Protein AF-A0AAD4Z865-F1 (afdb_monomer_lite)

Secondary structure (DSSP, 8-state):
----HHHHHHHHHHHHHH-HHHHHHHHHHHHHHTT-HHHHHHHHHHHHHTT-PPPPPEEEEEEE-TTS-EEEEEEETT---STTHHHHHHHHHHHHHHHHHHHHHHHHHHH-PPPTT-TT---------PPP-

InterPro domains:
  IPR046848 E motif [PF20431] (2-61)
  IPR046960 Pentatricopeptide repeat-containing protein At4g14850-like, plant [PTHR47926] (1-89)

Sequence (133 aa):
MHGNVEMAERVADTLMRLEPTGSFVLISNLYAKKGDWEMVAKVRKGMRDKGVRREVGYSWVVTGDADGSLYLHAFSSGDTSHPQSGEICIMAKCLGLGMKILRENMWETKSLKMDSSNPLTLKAEFVHVKLQK

Foldseek 3Di:
DDDPVVVVVVVLVVCCVVPPQPSLVSQLVSCVVVVNVVVNVVSVVVCVVVVRDDPWDKDWDWDADPVGDIDIDIDTVPDDPDPCSVVVVVVVVVVVVVVVVCVVCVVVVVVPDDDPPDPPDPPPPPPDDDDDD

Organism: Prunus dulcis (NCBI:txid3755)

pLDDT: mean 74.78, std 18.13, range [33.03, 96.88]

Structure (mmCIF, N/CA/C/O backbone):
data_AF-A0AAD4Z865-F1
#
_entry.id   AF-A0AAD4Z865-F1
#
loop_
_atom_site.group_PDB
_atom_site.id
_atom_site.type_symbol
_atom_site.label_atom_id
_atom_site.label_alt_id
_atom_site.label_comp_id
_atom_site.label_asym_id
_atom_site.label_entity_id
_atom_site.label_seq_id
_atom_site.pdbx_PDB_ins_code
_atom_site.Cartn_x
_atom_site.Cartn_y
_atom_site.Cartn_z
_atom_site.occupancy
_atom_site.B_iso_or_equiv
_atom_site.auth_seq_id
_atom_site.auth_comp_id
_atom_site.auth_asym_id
_atom_site.auth_atom_id
_atom_site.pdbx_PDB_model_num
ATOM 1 N N . MET A 1 1 ? -16.683 22.577 11.560 1.00 43.19 1 MET A N 1
ATOM 2 C CA . MET A 1 1 ? -17.580 21.396 11.550 1.00 43.19 1 MET A CA 1
ATOM 3 C C . MET A 1 1 ? -17.736 20.900 12.977 1.00 43.19 1 MET A C 1
ATOM 5 O O . MET A 1 1 ? -16.730 20.610 13.613 1.00 43.19 1 MET A O 1
ATOM 9 N N . HIS A 1 2 ? -18.972 20.932 13.475 1.00 50.09 2 HIS A N 1
ATOM 10 C CA . HIS A 1 2 ? -19.351 20.828 14.885 1.00 50.09 2 HIS A CA 1
ATOM 11 C C . HIS A 1 2 ? -18.948 19.472 15.485 1.00 50.09 2 HIS A C 1
ATOM 13 O O . HIS A 1 2 ? -19.337 18.422 14.983 1.00 50.09 2 HIS A O 1
ATOM 19 N N . GLY A 1 3 ? -18.104 19.512 16.517 1.00 55.47 3 GLY A N 1
ATOM 20 C CA . GLY A 1 3 ? -17.458 18.354 17.129 1.00 55.47 3 GLY A CA 1
ATOM 21 C C . GLY A 1 3 ? -18.104 17.955 18.446 1.00 55.47 3 GLY A C 1
ATOM 22 O O . GLY A 1 3 ? -17.507 18.169 19.494 1.00 55.47 3 GLY A O 1
ATOM 23 N N . ASN A 1 4 ? -19.285 17.337 18.401 1.00 67.31 4 ASN A N 1
ATOM 24 C CA . ASN A 1 4 ? -19.740 16.549 19.544 1.00 67.31 4 ASN A CA 1
ATOM 25 C C . ASN A 1 4 ? -19.177 15.132 19.400 1.00 67.31 4 ASN A C 1
ATOM 27 O O . ASN A 1 4 ? -19.802 14.239 18.826 1.00 67.31 4 ASN A O 1
ATOM 31 N N . VAL A 1 5 ? -17.926 14.964 19.826 1.00 64.75 5 VAL A N 1
ATOM 32 C CA . VAL A 1 5 ? -17.213 13.710 19.600 1.00 64.75 5 VAL A CA 1
ATOM 33 C C . VAL A 1 5 ? -17.757 12.568 20.460 1.00 64.75 5 VAL A C 1
ATOM 35 O O . VAL A 1 5 ? -17.716 11.421 20.032 1.00 64.75 5 VAL A O 1
ATOM 38 N N . GLU A 1 6 ? -18.343 12.878 21.613 1.00 68.19 6 GLU A N 1
ATOM 39 C CA . GLU A 1 6 ? -19.027 11.894 22.460 1.00 68.19 6 GLU A CA 1
ATOM 40 C C . GLU A 1 6 ? -20.257 11.306 21.758 1.00 68.19 6 GLU A C 1
ATOM 42 O O . GLU A 1 6 ? -20.507 10.102 21.812 1.00 68.19 6 GLU A O 1
ATOM 47 N N . MET A 1 7 ? -21.011 12.141 21.036 1.00 70.62 7 MET A N 1
ATOM 48 C CA . MET A 1 7 ? -22.117 11.666 20.205 1.00 70.62 7 MET A CA 1
ATOM 49 C C . MET A 1 7 ? -21.605 10.788 19.058 1.00 70.62 7 MET A C 1
ATOM 51 O O . MET A 1 7 ? -22.181 9.735 18.789 1.00 70.62 7 MET A O 1
ATOM 55 N N . ALA A 1 8 ? -20.501 11.184 18.418 1.00 67.62 8 ALA A N 1
ATOM 56 C CA . ALA A 1 8 ? -19.882 10.398 17.354 1.00 67.62 8 ALA A CA 1
ATOM 57 C C . ALA A 1 8 ? -19.368 9.036 17.855 1.00 67.62 8 ALA A C 1
ATOM 59 O O . ALA A 1 8 ? -19.515 8.057 17.134 1.00 67.62 8 ALA A O 1
ATOM 60 N N . GLU A 1 9 ? -18.842 8.947 19.081 1.00 70.00 9 GLU A N 1
ATOM 61 C CA . GLU A 1 9 ? -18.420 7.686 19.715 1.00 70.00 9 GLU A CA 1
ATOM 62 C C . GLU A 1 9 ? -19.604 6.758 20.035 1.00 70.00 9 GLU A C 1
ATOM 64 O O . GLU A 1 9 ? -19.541 5.558 19.774 1.00 70.00 9 GLU A O 1
ATOM 69 N N . ARG A 1 10 ? -20.733 7.293 20.515 1.00 73.62 10 ARG A N 1
ATOM 70 C CA . ARG A 1 10 ? -21.942 6.476 20.751 1.00 73.62 10 ARG A CA 1
ATOM 71 C C . ARG A 1 10 ? -22.561 5.953 19.455 1.00 73.62 10 ARG A C 1
ATOM 73 O O . ARG A 1 10 ? -22.995 4.800 19.380 1.00 73.62 10 ARG A O 1
ATOM 80 N N . VAL A 1 11 ? -22.606 6.802 18.428 1.00 72.00 11 VAL A N 1
ATOM 81 C CA . VAL A 1 11 ? -23.096 6.412 17.100 1.00 72.00 11 VAL A CA 1
ATOM 82 C C . VAL A 1 11 ? -22.151 5.389 16.480 1.00 72.00 11 VAL A C 1
ATOM 84 O O . VAL A 1 11 ? -22.622 4.389 15.957 1.00 72.00 11 VAL A O 1
ATOM 87 N N . ALA A 1 12 ? -20.840 5.586 16.611 1.00 68.50 12 ALA A N 1
ATOM 88 C CA . ALA A 1 12 ? -19.796 4.671 16.165 1.00 68.50 12 ALA A CA 1
ATOM 89 C C . ALA A 1 12 ? -19.955 3.244 16.709 1.00 68.50 12 ALA A C 1
ATOM 91 O O . ALA A 1 12 ? -19.957 2.294 15.925 1.00 68.50 12 ALA A O 1
ATOM 92 N N . ASP A 1 13 ? -20.144 3.093 18.022 1.00 70.19 13 ASP A N 1
ATOM 93 C CA . ASP A 1 13 ? -20.349 1.785 18.659 1.00 70.19 13 ASP A CA 1
ATOM 94 C C . ASP A 1 13 ? -21.599 1.071 18.130 1.00 70.19 13 ASP A C 1
ATOM 96 O O . ASP A 1 13 ? -21.603 -0.147 17.929 1.00 70.19 13 ASP A O 1
ATOM 100 N N . THR A 1 14 ? -22.657 1.836 17.861 1.00 71.81 14 THR A N 1
ATOM 101 C CA . THR A 1 14 ? -23.907 1.311 17.299 1.00 71.81 14 THR A CA 1
ATOM 102 C C . THR A 1 14 ? -23.731 0.925 15.827 1.00 71.81 14 THR A C 1
ATOM 104 O O . THR A 1 14 ? -24.134 -0.163 15.416 1.00 71.81 14 THR A O 1
ATOM 107 N N . LEU A 1 15 ? -23.062 1.771 15.038 1.00 68.75 15 LEU A N 1
ATOM 108 C CA . LEU A 1 15 ? -22.787 1.553 13.615 1.00 68.75 15 LEU A CA 1
ATOM 109 C C . LEU A 1 15 ? -21.883 0.329 13.400 1.00 68.75 15 LEU A C 1
ATOM 111 O O . LEU A 1 15 ? -22.143 -0.481 12.516 1.00 68.75 15 LEU A O 1
ATOM 115 N N . MET A 1 16 ? -20.887 0.122 14.270 1.00 65.88 16 MET A N 1
ATOM 116 C CA . MET A 1 16 ? -20.027 -1.070 14.266 1.00 65.88 16 MET A CA 1
ATOM 117 C C . MET A 1 16 ? -20.783 -2.387 14.478 1.00 65.88 16 MET A C 1
ATOM 119 O O . MET A 1 16 ? -20.274 -3.438 14.079 1.00 65.88 16 MET A O 1
ATOM 123 N N . ARG A 1 17 ? -21.954 -2.353 15.127 1.00 69.12 17 ARG A N 1
ATOM 124 C CA . ARG A 1 17 ? -22.820 -3.529 15.308 1.00 69.12 17 ARG A CA 1
ATOM 125 C C . ARG A 1 17 ? -23.739 -3.776 14.112 1.00 69.12 17 ARG A C 1
ATOM 127 O O . ARG A 1 17 ? -24.116 -4.922 13.898 1.00 69.12 17 ARG A O 1
ATOM 134 N N . LEU A 1 18 ? -24.101 -2.728 13.371 1.00 67.81 18 LEU A N 1
ATOM 135 C CA . LEU A 1 18 ? -25.076 -2.784 12.278 1.00 67.81 18 LEU A CA 1
ATOM 136 C C . LEU A 1 18 ? -24.424 -3.011 10.911 1.00 67.81 18 LEU A C 1
ATOM 138 O O . LEU A 1 18 ? -24.871 -3.872 10.161 1.00 67.81 18 LEU A O 1
ATOM 142 N N . GLU A 1 19 ? -23.359 -2.274 10.596 1.00 63.16 19 GLU A N 1
ATOM 143 C CA . GLU A 1 19 ? -22.656 -2.388 9.320 1.00 63.16 19 GLU A CA 1
ATOM 144 C C . GLU A 1 19 ? -21.143 -2.230 9.539 1.00 63.16 19 GLU A C 1
ATOM 146 O O . GLU A 1 19 ? -20.653 -1.128 9.804 1.00 63.16 19 GLU A O 1
ATOM 151 N N . PRO A 1 20 ? -20.361 -3.319 9.472 1.00 63.00 20 PRO A N 1
ATOM 152 C CA . PRO A 1 20 ? -18.971 -3.283 9.897 1.00 63.00 20 PRO A CA 1
ATOM 153 C C . PRO A 1 20 ? -18.098 -2.418 8.971 1.00 63.00 20 PRO A C 1
ATOM 155 O O . PRO A 1 20 ? -17.390 -1.531 9.438 1.00 63.00 20 PRO A O 1
ATOM 158 N N . THR A 1 21 ? -18.148 -2.617 7.658 1.00 65.50 21 THR A N 1
ATOM 159 C CA . THR A 1 21 ? -17.127 -2.136 6.705 1.00 65.50 21 THR A CA 1
ATOM 160 C C . THR A 1 21 ? -16.961 -0.611 6.649 1.00 65.50 21 THR A C 1
ATOM 162 O O . THR A 1 21 ? -15.840 -0.122 6.822 1.00 65.50 21 THR A O 1
ATOM 165 N N . GLY A 1 22 ? -18.045 0.147 6.446 1.00 67.00 22 GLY A N 1
ATOM 166 C CA . GLY A 1 22 ? -18.009 1.615 6.354 1.00 67.00 22 GLY A CA 1
ATOM 167 C C . GLY A 1 22 ? -17.783 2.310 7.703 1.00 67.00 22 GLY A C 1
ATOM 168 O O . GLY A 1 22 ? -16.997 3.259 7.808 1.00 67.00 22 GLY A O 1
ATOM 169 N N . SER A 1 23 ? -18.396 1.781 8.762 1.00 74.62 23 SER A N 1
ATOM 170 C CA . SER A 1 23 ? -18.343 2.327 10.124 1.00 74.62 23 SER A CA 1
ATOM 171 C C . SER A 1 23 ? -16.927 2.381 10.684 1.00 74.62 23 SER A C 1
ATOM 173 O O . SER A 1 23 ? -16.506 3.398 11.236 1.00 74.62 23 SER A O 1
ATOM 175 N N . PHE A 1 24 ? -16.137 1.323 10.485 1.00 75.44 24 PHE A N 1
ATOM 176 C CA . PHE A 1 24 ? -14.768 1.275 10.996 1.00 75.44 24 PHE A CA 1
ATOM 177 C C . PHE A 1 24 ? -13.861 2.376 10.422 1.00 75.44 24 PHE A C 1
ATOM 179 O O . PHE A 1 24 ? -12.948 2.850 11.105 1.00 75.44 24 PHE A O 1
ATOM 186 N N . VAL A 1 25 ? -14.096 2.803 9.176 1.00 77.75 25 VAL A N 1
ATOM 187 C CA . VAL A 1 25 ? -13.319 3.881 8.546 1.00 77.75 25 VAL A CA 1
ATOM 188 C C . VAL A 1 25 ? -13.615 5.219 9.213 1.00 77.75 25 VAL A C 1
ATOM 190 O O . VAL A 1 25 ? -12.681 5.937 9.570 1.00 77.75 25 VAL A O 1
ATOM 193 N N . LEU A 1 26 ? -14.895 5.525 9.436 1.00 80.31 26 LEU A N 1
ATOM 194 C CA . LEU A 1 26 ? -15.328 6.764 10.085 1.00 80.31 26 LEU A CA 1
ATOM 195 C C . LEU A 1 26 ? -14.773 6.873 11.510 1.00 80.31 26 LEU A C 1
ATOM 197 O O . LEU A 1 26 ? -14.259 7.920 11.898 1.00 80.31 26 LEU A O 1
ATOM 201 N N . ILE A 1 27 ? -14.785 5.767 12.251 1.00 80.06 27 ILE A N 1
ATOM 202 C CA . ILE A 1 27 ? -14.298 5.694 13.634 1.00 80.06 27 ILE A CA 1
ATOM 203 C C . ILE A 1 27 ? -12.781 5.838 13.693 1.00 80.06 27 ILE A C 1
ATOM 205 O O . ILE A 1 27 ? -12.256 6.629 14.476 1.00 80.06 27 ILE A O 1
ATOM 209 N N . SER A 1 28 ? -12.057 5.133 12.817 1.00 81.56 28 SER A N 1
ATOM 210 C CA . SER A 1 28 ? -10.606 5.300 12.707 1.00 81.56 28 SER A CA 1
ATOM 211 C C . SER A 1 28 ? -10.237 6.746 12.360 1.00 81.56 28 SER A C 1
ATOM 213 O O . SER A 1 28 ? -9.223 7.236 12.848 1.00 81.56 28 SER A O 1
ATOM 215 N N . ASN A 1 29 ? -11.027 7.435 11.536 1.00 84.44 29 ASN A N 1
ATOM 216 C CA . ASN A 1 29 ? -10.773 8.832 11.186 1.00 84.44 29 ASN A CA 1
ATOM 217 C C . ASN A 1 29 ? -11.107 9.788 12.341 1.00 84.44 29 ASN A C 1
ATOM 219 O O . ASN A 1 29 ? -10.406 10.782 12.527 1.00 84.44 29 ASN A O 1
ATOM 223 N N . LEU A 1 30 ? -12.131 9.479 13.142 1.00 85.75 30 LEU A N 1
ATOM 224 C CA . LEU A 1 30 ? -12.491 10.243 14.337 1.00 85.75 30 LEU A CA 1
ATOM 225 C C . LEU A 1 30 ? -11.347 10.253 15.361 1.00 85.75 30 LEU A C 1
ATOM 227 O O . LEU A 1 30 ? -10.937 11.325 15.806 1.00 85.75 30 LEU A O 1
ATOM 231 N N . TYR A 1 31 ? -10.787 9.080 15.675 1.00 84.31 31 TYR A N 1
ATOM 232 C CA . TYR A 1 31 ? -9.633 8.971 16.573 1.00 84.31 31 TYR A CA 1
ATOM 233 C C . TYR A 1 31 ? -8.375 9.616 15.983 1.00 84.31 31 TYR A C 1
ATOM 235 O O . TYR A 1 31 ? -7.669 10.330 16.693 1.00 84.31 31 TYR A O 1
ATOM 243 N N . ALA A 1 32 ? -8.137 9.475 14.672 1.00 85.31 32 ALA A N 1
ATOM 244 C CA . ALA A 1 32 ? -7.022 10.153 14.005 1.00 85.31 32 ALA A CA 1
ATOM 245 C C . ALA A 1 32 ? -7.131 11.683 14.119 1.00 85.31 32 ALA A C 1
ATOM 247 O O . ALA A 1 32 ? -6.134 12.355 14.369 1.00 85.31 32 ALA A O 1
ATOM 248 N N . LYS A 1 33 ? -8.345 12.237 14.013 1.00 84.88 33 LYS A N 1
ATOM 249 C CA . LYS A 1 33 ? -8.596 13.674 14.193 1.00 84.88 33 LYS A CA 1
ATOM 250 C C . LYS A 1 33 ? -8.330 14.149 15.628 1.00 84.88 33 LYS A C 1
ATOM 252 O O . LYS A 1 33 ? -7.954 15.302 15.809 1.00 84.88 33 LYS A O 1
ATOM 257 N N . LYS A 1 34 ? -8.500 13.279 16.630 1.00 83.88 34 LYS A N 1
ATOM 258 C CA . LYS A 1 34 ? -8.102 13.544 18.025 1.00 83.88 34 LYS A CA 1
ATOM 259 C C . LYS A 1 34 ? -6.599 13.362 18.279 1.00 83.88 34 LYS A 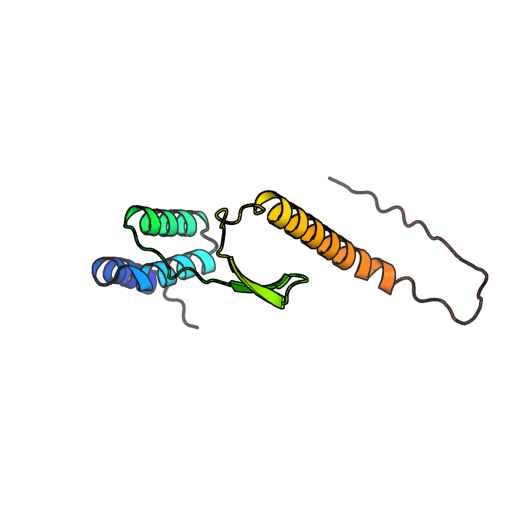C 1
ATOM 261 O O . LYS A 1 34 ? -6.140 13.687 19.367 1.00 83.88 34 LYS A O 1
ATOM 266 N N . GLY A 1 35 ? -5.845 12.826 17.317 1.00 86.50 35 GLY A N 1
ATOM 267 C CA . GLY A 1 35 ? -4.446 12.436 17.511 1.00 86.50 35 GLY A CA 1
ATOM 268 C C . GLY A 1 35 ? -4.263 11.153 18.331 1.00 86.50 35 GLY A C 1
ATOM 269 O O . GLY A 1 35 ? -3.138 10.828 18.703 1.00 86.50 35 GLY A O 1
ATOM 270 N N . ASP A 1 36 ? -5.339 10.406 18.596 1.00 86.56 36 ASP A N 1
ATOM 271 C CA . ASP A 1 36 ? -5.295 9.152 19.353 1.00 86.56 36 ASP A CA 1
ATOM 272 C C . ASP A 1 36 ? -4.923 7.981 18.429 1.00 86.56 36 ASP A C 1
ATOM 274 O O . ASP A 1 36 ? -5.757 7.196 17.967 1.00 86.56 36 ASP A O 1
ATOM 278 N N . TRP A 1 37 ? -3.632 7.894 18.107 1.00 87.50 37 TRP A N 1
ATOM 279 C CA . TRP A 1 37 ? -3.087 6.861 17.224 1.00 87.50 37 TRP A CA 1
ATOM 280 C C . TRP A 1 37 ? -3.185 5.449 17.809 1.00 87.50 37 TRP A C 1
ATOM 282 O O . TRP A 1 37 ? -3.224 4.476 17.049 1.00 87.50 37 TRP A O 1
ATOM 292 N N . GLU A 1 38 ? -3.258 5.323 19.135 1.00 89.06 38 GLU A N 1
ATOM 293 C CA . GLU A 1 38 ? -3.438 4.035 19.797 1.00 89.06 38 GLU A CA 1
ATOM 294 C C . GLU A 1 38 ? -4.837 3.482 19.513 1.00 89.06 38 GLU A C 1
ATOM 296 O O . GLU A 1 38 ? -4.970 2.327 19.089 1.00 89.06 38 GLU A O 1
ATOM 301 N N . MET A 1 39 ? -5.883 4.309 19.640 1.00 84.94 39 MET A N 1
ATOM 302 C CA . MET A 1 39 ? -7.228 3.884 19.253 1.00 84.94 39 MET A CA 1
ATOM 303 C C . MET A 1 39 ? -7.370 3.663 17.754 1.00 84.94 39 MET A C 1
ATOM 305 O O . MET A 1 39 ? -8.001 2.688 17.342 1.00 84.94 39 MET A O 1
ATOM 309 N N . VAL A 1 40 ? -6.713 4.472 16.918 1.00 84.44 40 VAL A N 1
ATOM 310 C CA . VAL A 1 40 ? -6.628 4.196 15.474 1.00 84.44 40 VAL A CA 1
ATOM 311 C C . VAL A 1 40 ? -6.073 2.790 15.217 1.00 84.44 40 VAL A C 1
ATOM 313 O O . VAL A 1 40 ? -6.626 2.041 14.406 1.00 84.44 40 VAL A O 1
ATOM 316 N N . ALA A 1 41 ? -4.997 2.406 15.907 1.00 84.75 41 ALA A N 1
ATOM 317 C CA . ALA A 1 41 ? -4.393 1.087 15.766 1.00 84.75 41 ALA A CA 1
ATOM 318 C C . ALA A 1 41 ? -5.320 -0.035 16.265 1.00 84.75 41 ALA A C 1
ATOM 320 O O . ALA A 1 41 ? -5.462 -1.047 15.570 1.00 84.75 41 ALA A O 1
ATOM 321 N N . LYS A 1 42 ? -5.993 0.153 17.410 1.00 86.06 42 LYS A N 1
ATOM 322 C CA . LYS A 1 42 ? -6.970 -0.803 17.967 1.00 86.06 42 LYS A CA 1
ATOM 323 C C . LYS A 1 42 ? -8.149 -1.030 17.023 1.00 86.06 42 LYS A C 1
ATOM 325 O O . LYS A 1 42 ? -8.460 -2.178 16.710 1.00 86.06 42 LYS A O 1
ATOM 330 N N . VAL A 1 43 ? -8.741 0.040 16.491 1.00 83.81 43 VAL A N 1
ATOM 331 C CA . VAL A 1 43 ? -9.850 -0.035 15.525 1.00 83.81 43 VAL A CA 1
ATOM 332 C C . VAL A 1 43 ? -9.409 -0.770 14.258 1.00 83.81 43 VAL A C 1
ATOM 334 O O . VAL A 1 43 ? -10.074 -1.707 13.822 1.00 83.81 43 VAL A O 1
ATOM 337 N N . ARG A 1 44 ? -8.238 -0.430 13.701 1.00 82.25 44 ARG A N 1
ATOM 338 C CA . ARG A 1 44 ? -7.691 -1.106 12.509 1.00 82.25 44 ARG A CA 1
ATOM 339 C C . ARG A 1 44 ? -7.340 -2.572 12.755 1.00 82.25 44 ARG A C 1
ATOM 341 O O . ARG A 1 44 ? -7.437 -3.372 11.828 1.00 82.25 44 ARG A O 1
ATOM 348 N N . LYS A 1 45 ? -6.918 -2.937 13.968 1.00 82.88 45 LYS A N 1
ATOM 349 C CA . LYS A 1 45 ? -6.715 -4.338 14.356 1.00 82.88 45 LYS A CA 1
ATOM 350 C C . LYS A 1 45 ? -8.048 -5.084 14.395 1.00 82.88 45 LYS A C 1
ATOM 352 O O . LYS A 1 45 ? -8.168 -6.103 13.729 1.00 82.88 45 LYS A O 1
ATOM 357 N N . GLY A 1 46 ? -9.062 -4.514 15.045 1.00 81.94 46 GLY A N 1
ATOM 358 C CA . GLY A 1 46 ? -10.410 -5.087 15.084 1.00 81.94 46 GLY A CA 1
ATOM 359 C C . GLY A 1 46 ? -11.036 -5.281 13.698 1.00 81.94 46 GLY A C 1
ATOM 360 O O . GLY A 1 46 ? -11.730 -6.270 13.481 1.00 81.94 46 GLY A O 1
ATOM 361 N N . MET A 1 47 ? -10.747 -4.392 12.737 1.00 79.19 47 MET A N 1
ATOM 362 C CA . MET A 1 47 ? -11.126 -4.592 11.331 1.00 79.19 47 MET A CA 1
ATOM 363 C C . MET A 1 47 ? -10.502 -5.863 10.742 1.00 79.19 47 MET A C 1
ATOM 365 O O . MET A 1 47 ? -11.211 -6.674 10.152 1.00 79.19 47 MET A O 1
ATOM 369 N N . ARG A 1 48 ? -9.184 -6.050 10.916 1.00 78.25 48 ARG A N 1
ATOM 370 C CA . ARG A 1 48 ? -8.465 -7.226 10.397 1.00 78.25 48 ARG A CA 1
ATOM 371 C C . ARG A 1 48 ? -8.968 -8.519 11.029 1.00 78.25 48 ARG A C 1
ATOM 373 O O . ARG A 1 48 ? -9.242 -9.466 10.301 1.00 78.25 48 ARG A O 1
ATOM 380 N N . ASP A 1 49 ? -9.141 -8.522 12.350 1.00 80.44 49 ASP A N 1
ATOM 381 C CA . ASP A 1 49 ? -9.577 -9.698 13.114 1.00 80.44 49 ASP A CA 1
ATOM 382 C C . ASP A 1 49 ? -10.994 -10.147 12.709 1.00 80.44 49 ASP A C 1
ATOM 384 O O . ASP A 1 49 ? -11.293 -11.337 12.692 1.00 80.44 49 ASP A O 1
ATOM 388 N N . LYS A 1 50 ? -11.862 -9.204 12.318 1.00 76.56 50 LYS A N 1
ATOM 389 C CA . LYS A 1 50 ? -13.223 -9.478 11.821 1.00 76.56 50 LYS A CA 1
ATOM 390 C C . LYS A 1 50 ? -13.289 -9.773 10.318 1.00 76.56 50 LYS A C 1
ATOM 392 O O . LYS A 1 50 ? -14.383 -9.846 9.766 1.00 76.56 50 LYS A O 1
ATOM 397 N N . GLY A 1 51 ? -12.149 -9.880 9.634 1.00 71.00 51 GLY A N 1
ATOM 398 C CA . GLY A 1 51 ? -12.104 -10.085 8.184 1.00 71.00 51 GLY A CA 1
ATOM 399 C C . GLY A 1 51 ? -12.644 -8.902 7.373 1.00 71.00 51 GLY A C 1
ATOM 400 O O . GLY A 1 51 ? -12.894 -9.044 6.177 1.00 71.00 51 GLY A O 1
ATOM 401 N N . VAL A 1 52 ? -12.806 -7.727 7.996 1.00 71.12 52 VAL A N 1
ATOM 402 C CA . VAL A 1 52 ? -13.222 -6.498 7.320 1.00 71.12 52 VAL A CA 1
ATOM 403 C C . VAL A 1 52 ? -12.061 -6.021 6.464 1.00 71.12 52 VAL A C 1
ATOM 405 O O . VAL A 1 52 ? -11.172 -5.283 6.899 1.00 71.12 52 VAL A O 1
ATOM 408 N N . ARG A 1 53 ? -12.068 -6.478 5.218 1.00 63.25 53 ARG A N 1
ATOM 409 C CA . ARG A 1 53 ? -11.162 -6.009 4.185 1.00 63.25 53 ARG A CA 1
ATOM 410 C C . ARG A 1 53 ? -11.716 -4.700 3.649 1.00 63.25 53 ARG A C 1
ATOM 412 O O . ARG A 1 53 ? -12.841 -4.649 3.163 1.00 63.25 53 ARG A O 1
ATOM 419 N N . ARG A 1 54 ? -10.924 -3.630 3.746 1.00 64.38 54 ARG A N 1
ATOM 420 C CA . ARG A 1 54 ? -11.132 -2.495 2.842 1.00 64.38 54 ARG A CA 1
ATOM 421 C C . ARG A 1 54 ? -10.992 -3.038 1.425 1.00 64.38 54 ARG A C 1
ATOM 423 O O . ARG A 1 54 ? -10.118 -3.879 1.207 1.00 64.38 54 ARG A O 1
ATOM 430 N N . GLU A 1 55 ? -11.813 -2.561 0.494 1.00 61.84 55 GLU A N 1
ATOM 431 C CA . GLU A 1 55 ? -11.464 -2.702 -0.916 1.00 61.84 55 GLU A CA 1
ATOM 432 C C . GLU A 1 55 ? -10.045 -2.172 -1.075 1.00 61.84 55 GLU A C 1
ATOM 434 O O . GLU A 1 55 ? -9.720 -1.040 -0.697 1.00 61.84 55 GLU A O 1
ATOM 439 N N . VAL A 1 56 ? -9.162 -3.069 -1.489 1.00 68.94 56 VAL A N 1
ATOM 440 C CA . VAL A 1 56 ? -7.761 -2.743 -1.643 1.00 68.94 56 VAL A CA 1
ATOM 441 C C . VAL A 1 56 ? -7.672 -1.890 -2.897 1.00 68.94 56 VAL A C 1
ATOM 443 O O . VAL A 1 56 ? -8.086 -2.314 -3.971 1.00 68.94 56 VAL A O 1
ATOM 446 N N . GLY A 1 57 ? -7.171 -0.665 -2.753 1.00 80.00 57 GLY A N 1
ATOM 447 C CA . GLY A 1 57 ? -6.836 0.148 -3.911 1.00 80.00 57 GLY A CA 1
ATOM 448 C C . GLY A 1 57 ? -5.689 -0.516 -4.665 1.00 80.00 57 GLY A C 1
ATOM 449 O O . GLY A 1 57 ? -4.655 -0.814 -4.060 1.00 80.00 57 GLY A O 1
ATOM 450 N N . TYR A 1 58 ? -5.883 -0.727 -5.962 1.00 85.75 58 TYR A N 1
ATOM 451 C CA . TYR A 1 58 ? -4.839 -1.190 -6.863 1.00 85.75 58 TYR A CA 1
ATOM 452 C C . TYR A 1 58 ? -4.384 -0.035 -7.747 1.00 85.75 58 TYR A C 1
ATOM 454 O O . TYR A 1 58 ? -5.204 0.696 -8.301 1.00 85.75 58 TYR A O 1
ATOM 462 N N . SER A 1 59 ? -3.075 0.117 -7.891 1.00 89.00 59 SER A N 1
ATOM 463 C CA . SER A 1 59 ? -2.485 0.807 -9.035 1.00 89.00 59 SER A CA 1
ATOM 464 C C . SER A 1 59 ? -1.995 -0.239 -10.026 1.00 89.00 59 SER A C 1
ATOM 466 O O . SER A 1 59 ? -1.766 -1.388 -9.655 1.00 89.00 59 S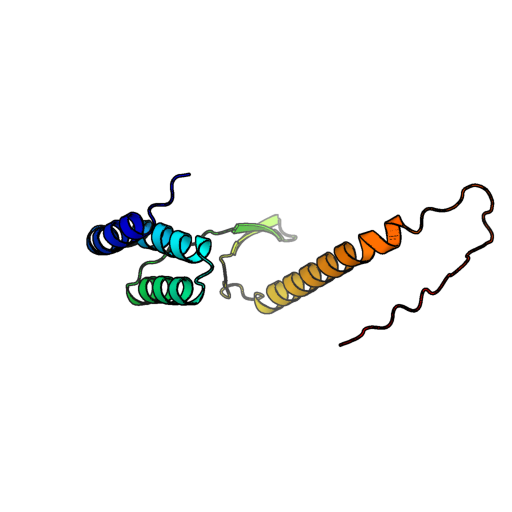ER A O 1
ATOM 468 N N . TRP A 1 60 ? -1.830 0.128 -11.291 1.00 93.31 60 TRP A N 1
ATOM 469 C CA . TRP A 1 60 ? -1.246 -0.771 -12.277 1.00 93.31 60 TRP A CA 1
ATOM 470 C C . TRP A 1 60 ? -0.344 -0.024 -13.247 1.00 93.31 60 TRP A C 1
ATOM 472 O O . TRP A 1 60 ? -0.519 1.170 -13.491 1.00 93.31 60 TRP A O 1
ATOM 482 N N . VAL A 1 61 ? 0.620 -0.746 -13.804 1.00 92.25 61 VAL A N 1
ATOM 483 C CA . VAL A 1 61 ? 1.481 -0.282 -14.891 1.00 92.25 61 VAL A CA 1
ATOM 484 C C . VAL A 1 61 ? 1.471 -1.319 -16.005 1.00 92.25 61 VAL A C 1
ATOM 486 O O . VAL A 1 61 ? 1.378 -2.518 -15.740 1.00 92.25 61 VAL A O 1
ATOM 489 N N . VAL A 1 62 ? 1.543 -0.845 -17.246 1.00 94.56 62 VAL A N 1
ATOM 490 C CA . VAL A 1 62 ? 1.679 -1.692 -18.430 1.00 94.56 62 VAL A CA 1
ATOM 491 C C . VAL A 1 62 ? 3.110 -1.574 -18.935 1.00 94.56 62 VAL A C 1
ATOM 493 O O . VAL A 1 62 ? 3.586 -0.464 -19.174 1.00 94.56 62 VAL A O 1
ATOM 496 N N . THR A 1 63 ? 3.793 -2.702 -19.070 1.00 91.88 63 THR A N 1
ATOM 497 C CA . THR A 1 63 ? 5.142 -2.804 -19.640 1.00 91.88 63 THR A CA 1
ATOM 498 C C . THR A 1 63 ? 5.071 -3.544 -20.971 1.00 91.88 63 THR A C 1
ATOM 500 O O . THR A 1 63 ? 4.122 -4.287 -21.217 1.00 91.88 63 THR A O 1
ATOM 503 N N . GLY A 1 64 ? 6.035 -3.291 -21.855 1.00 92.81 64 GLY A N 1
ATOM 504 C CA . GLY A 1 64 ? 6.122 -3.940 -23.160 1.00 92.81 64 GLY A CA 1
ATOM 505 C C . GLY A 1 64 ? 7.476 -4.608 -23.353 1.00 92.81 64 GLY A C 1
ATOM 506 O O . GLY A 1 64 ? 8.493 -4.020 -22.980 1.00 92.81 64 GLY A O 1
ATOM 507 N N . ASP A 1 65 ? 7.471 -5.795 -23.951 1.00 90.81 65 ASP A N 1
ATOM 508 C CA . ASP A 1 65 ? 8.675 -6.517 -24.360 1.00 90.81 65 ASP A CA 1
ATOM 509 C C . ASP A 1 65 ? 9.022 -6.254 -25.836 1.00 90.81 65 ASP A C 1
ATOM 511 O O . ASP A 1 65 ? 8.240 -5.693 -26.609 1.00 90.81 65 ASP A O 1
ATOM 515 N N . ALA A 1 66 ? 10.232 -6.652 -26.240 1.00 90.12 66 ALA A N 1
ATOM 516 C CA . ALA A 1 66 ? 10.764 -6.423 -27.588 1.00 90.12 66 ALA A CA 1
ATOM 517 C C . ALA A 1 66 ? 9.975 -7.135 -28.706 1.00 90.12 66 ALA A C 1
ATOM 519 O O . ALA A 1 66 ? 10.091 -6.761 -29.872 1.00 90.12 66 ALA A O 1
ATOM 520 N N . ASP A 1 67 ? 9.180 -8.147 -28.360 1.00 93.94 67 ASP A N 1
ATOM 521 C CA . ASP A 1 67 ? 8.291 -8.878 -29.267 1.00 93.94 67 ASP A CA 1
ATOM 522 C C . ASP A 1 67 ? 6.906 -8.215 -29.425 1.00 93.94 67 ASP A C 1
ATOM 524 O O . ASP A 1 67 ? 6.084 -8.685 -30.211 1.00 93.94 67 ASP A O 1
ATOM 528 N N . GLY A 1 68 ? 6.649 -7.114 -28.708 1.00 92.50 68 GLY A N 1
ATOM 529 C CA . GLY A 1 68 ? 5.367 -6.410 -28.691 1.00 92.50 68 GLY A CA 1
ATOM 530 C C . GLY A 1 68 ? 4.370 -6.929 -27.650 1.00 92.50 68 GLY A C 1
ATOM 531 O O . GLY A 1 68 ? 3.253 -6.410 -27.585 1.00 92.50 68 GLY A O 1
ATOM 532 N N . SER A 1 69 ? 4.745 -7.912 -26.826 1.00 94.00 69 SER A N 1
ATOM 533 C CA . SER A 1 69 ? 3.916 -8.409 -25.724 1.00 94.00 69 SER A CA 1
ATOM 534 C C . SER A 1 69 ? 3.746 -7.342 -24.642 1.00 94.00 69 SER A C 1
ATOM 536 O O . SER A 1 69 ? 4.708 -6.670 -24.273 1.00 94.00 69 SER A O 1
ATOM 538 N N . LEU A 1 70 ? 2.524 -7.189 -24.119 1.00 95.00 70 LEU A N 1
ATOM 539 C CA . LEU A 1 70 ? 2.200 -6.243 -23.046 1.00 95.00 70 LEU A CA 1
ATOM 540 C C . LEU A 1 70 ? 1.887 -6.976 -21.740 1.00 95.00 70 LEU A C 1
ATOM 542 O O . LEU A 1 70 ? 1.050 -7.880 -21.721 1.00 95.00 70 LEU A O 1
ATOM 546 N N . TYR A 1 71 ? 2.483 -6.526 -20.637 1.00 90.88 71 TYR A N 1
ATOM 547 C CA . TYR A 1 71 ? 2.272 -7.089 -19.305 1.00 90.88 71 TYR A CA 1
ATOM 548 C C . TYR A 1 71 ? 1.660 -6.059 -18.368 1.00 90.88 71 TYR A C 1
ATOM 550 O O . TYR A 1 71 ? 2.146 -4.938 -18.229 1.00 90.88 71 TYR A O 1
ATOM 558 N N . LEU A 1 72 ? 0.579 -6.459 -17.702 1.00 92.81 72 LEU A N 1
ATOM 559 C CA . LEU A 1 72 ? -0.084 -5.658 -16.685 1.00 92.81 72 LEU A CA 1
ATOM 560 C C . LEU A 1 72 ? 0.430 -6.062 -15.304 1.00 92.81 72 LEU A C 1
ATOM 562 O O . LEU A 1 72 ? 0.187 -7.176 -14.843 1.00 92.81 72 LEU A O 1
ATOM 566 N N . HIS A 1 73 ? 1.074 -5.129 -14.615 1.00 91.88 73 HIS A N 1
ATOM 567 C CA . HIS A 1 73 ? 1.514 -5.314 -13.239 1.00 91.88 73 HIS A CA 1
ATOM 568 C C . HIS A 1 73 ? 0.630 -4.468 -12.330 1.00 91.88 73 HIS A C 1
ATOM 570 O O . HIS A 1 73 ? 0.739 -3.241 -12.324 1.00 91.88 73 HIS A O 1
ATOM 576 N N . ALA A 1 74 ? -0.269 -5.118 -11.592 1.00 91.06 74 ALA A N 1
ATOM 577 C CA . ALA A 1 74 ? -1.076 -4.476 -10.562 1.00 91.06 74 ALA A CA 1
ATOM 578 C C . ALA A 1 74 ? -0.368 -4.561 -9.204 1.00 91.06 74 ALA A C 1
ATOM 580 O O . ALA A 1 74 ? 0.251 -5.573 -8.887 1.00 91.06 74 ALA A O 1
ATOM 581 N N . PHE A 1 75 ? -0.485 -3.505 -8.407 1.00 90.38 75 PHE A N 1
ATOM 582 C CA . PHE A 1 75 ? 0.122 -3.386 -7.091 1.00 90.38 75 PHE A CA 1
ATOM 583 C C . PHE A 1 75 ? -0.898 -2.875 -6.091 1.00 90.38 75 PHE A C 1
ATOM 585 O O . PHE A 1 75 ? -1.706 -1.995 -6.390 1.00 90.38 75 PHE A O 1
ATOM 592 N N . SER A 1 76 ? -0.800 -3.378 -4.870 1.00 89.75 76 SER A N 1
ATOM 593 C CA . SER A 1 76 ? -1.535 -2.860 -3.723 1.00 89.75 76 SER A CA 1
ATOM 594 C C . SER A 1 76 ? -0.607 -2.429 -2.587 1.00 89.75 76 SER A C 1
ATOM 596 O O . SER A 1 76 ? 0.610 -2.618 -2.620 1.00 89.75 76 SER A O 1
ATOM 598 N N . SER A 1 77 ? -1.165 -1.791 -1.556 1.00 84.19 77 SER A N 1
ATOM 599 C CA . SER A 1 77 ? -0.374 -1.395 -0.390 1.00 84.19 77 SER A CA 1
ATOM 600 C C . SER A 1 77 ? 0.147 -2.625 0.360 1.00 84.19 77 SER A C 1
ATOM 602 O O . SER A 1 77 ? -0.639 -3.428 0.856 1.00 84.19 77 SER A O 1
ATOM 604 N N . GLY A 1 78 ? 1.474 -2.739 0.470 1.00 83.81 78 GLY A N 1
ATOM 605 C CA . GLY A 1 78 ? 2.132 -3.871 1.129 1.00 83.81 78 GLY A CA 1
ATOM 606 C C . GLY A 1 78 ? 2.211 -5.137 0.274 1.00 83.81 78 GLY A C 1
ATOM 607 O O . GLY A 1 78 ? 2.487 -6.203 0.815 1.00 83.81 78 GLY A O 1
ATOM 608 N N . ASP A 1 79 ? 1.962 -5.024 -1.029 1.00 86.88 79 ASP A N 1
ATOM 609 C CA . ASP A 1 79 ? 2.019 -6.140 -1.965 1.00 86.88 79 ASP A CA 1
ATOM 610 C C . ASP A 1 79 ? 3.443 -6.680 -2.157 1.00 86.88 79 ASP A C 1
ATOM 612 O O . ASP A 1 79 ? 4.404 -5.921 -2.310 1.00 86.88 79 ASP A O 1
ATOM 616 N N . THR A 1 80 ? 3.561 -8.005 -2.179 1.00 90.88 80 THR A N 1
ATOM 617 C CA . THR A 1 80 ? 4.801 -8.743 -2.444 1.00 90.88 80 THR A CA 1
ATOM 618 C C . THR A 1 80 ? 4.598 -9.867 -3.463 1.00 90.88 80 THR A C 1
ATOM 620 O O . THR A 1 80 ? 5.450 -10.745 -3.567 1.00 90.88 80 THR A O 1
ATOM 623 N N . SER A 1 81 ? 3.477 -9.893 -4.196 1.00 90.06 81 SER A N 1
ATOM 624 C CA . SER A 1 81 ? 3.174 -10.967 -5.154 1.00 90.06 81 SER A CA 1
ATOM 625 C C . SER A 1 81 ? 4.034 -10.904 -6.416 1.00 90.06 81 SER A C 1
ATOM 627 O O . SER A 1 81 ? 4.189 -11.907 -7.110 1.00 90.06 81 SER A O 1
ATOM 629 N N . HIS A 1 82 ? 4.588 -9.731 -6.734 1.00 91.12 82 HIS A N 1
ATOM 630 C CA . HIS A 1 82 ? 5.446 -9.555 -7.896 1.00 91.12 82 HIS A CA 1
ATOM 631 C C . HIS A 1 82 ? 6.795 -10.275 -7.695 1.00 91.12 82 HIS A C 1
ATOM 633 O O . HIS A 1 82 ? 7.429 -10.060 -6.655 1.00 91.12 82 HIS A O 1
ATOM 639 N N . PRO A 1 83 ? 7.299 -11.044 -8.684 1.00 92.88 83 PRO A N 1
ATOM 640 C CA . PRO A 1 83 ? 8.585 -11.742 -8.575 1.00 92.88 83 PRO A CA 1
ATOM 641 C C . PRO A 1 83 ? 9.762 -10.818 -8.236 1.00 92.88 83 PRO A C 1
ATOM 643 O O . PRO A 1 83 ? 10.663 -11.209 -7.508 1.00 92.88 83 PRO A O 1
ATOM 646 N N . GLN A 1 84 ? 9.714 -9.574 -8.720 1.00 93.06 84 GLN A N 1
ATOM 647 C CA . GLN A 1 84 ? 10.722 -8.529 -8.475 1.00 93.06 84 GLN A CA 1
ATOM 648 C C . GLN A 1 84 ? 10.304 -7.519 -7.386 1.00 93.06 84 GLN A C 1
ATOM 650 O O . GLN A 1 84 ? 10.694 -6.35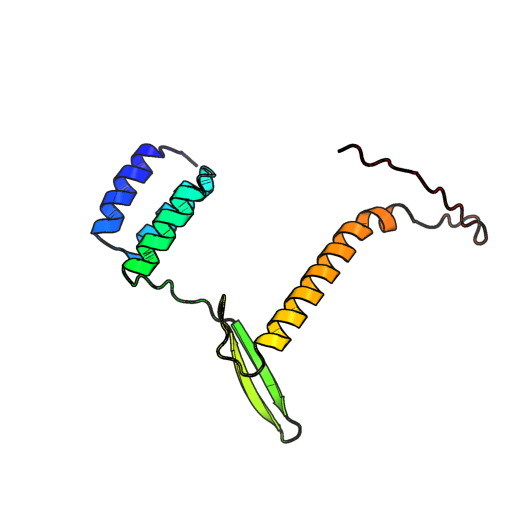0 -7.410 1.00 93.06 84 GLN A O 1
ATOM 655 N N . SER A 1 85 ? 9.408 -7.904 -6.472 1.00 93.38 85 SER A N 1
ATOM 656 C CA . SER A 1 85 ? 8.887 -6.992 -5.439 1.00 93.38 85 SER A CA 1
ATOM 657 C C . SER A 1 85 ? 9.990 -6.423 -4.535 1.00 93.38 85 SER A C 1
ATOM 659 O O . SER A 1 85 ? 9.895 -5.269 -4.108 1.00 93.38 85 SER A O 1
ATOM 661 N N . GLY A 1 86 ? 11.060 -7.187 -4.290 1.00 94.69 86 GLY A N 1
ATOM 662 C CA . GLY A 1 86 ? 12.227 -6.742 -3.527 1.00 94.69 86 GLY A CA 1
ATOM 663 C C . GLY A 1 86 ? 12.937 -5.557 -4.184 1.00 94.69 86 GLY A C 1
ATOM 664 O O . GLY A 1 86 ? 13.123 -4.515 -3.551 1.00 94.69 86 GLY A O 1
ATOM 665 N N . GLU A 1 87 ? 13.272 -5.683 -5.466 1.00 95.88 87 GLU A N 1
ATOM 666 C CA . GLU A 1 87 ? 13.948 -4.656 -6.260 1.00 95.88 87 GLU A CA 1
ATOM 667 C C . GLU A 1 87 ? 13.078 -3.407 -6.409 1.00 95.88 87 GLU A C 1
ATOM 669 O O . GLU A 1 87 ? 13.552 -2.292 -6.183 1.00 95.88 87 GLU A O 1
ATOM 674 N N . ILE A 1 88 ? 11.787 -3.584 -6.712 1.00 93.75 88 ILE A N 1
ATOM 675 C CA . ILE A 1 88 ? 10.824 -2.479 -6.817 1.00 93.75 88 ILE A CA 1
ATOM 676 C C . ILE A 1 88 ? 10.756 -1.705 -5.492 1.00 93.75 88 ILE A C 1
ATOM 678 O O . ILE A 1 88 ? 10.806 -0.472 -5.487 1.00 93.75 88 ILE A O 1
ATOM 682 N N . CYS A 1 89 ? 10.696 -2.406 -4.353 1.00 92.75 89 CYS A N 1
ATOM 683 C CA . CYS A 1 89 ? 10.663 -1.782 -3.030 1.00 92.75 89 CYS A CA 1
ATOM 684 C C . CYS A 1 89 ? 11.946 -0.990 -2.732 1.00 92.75 89 CYS A C 1
ATOM 686 O O . CYS A 1 89 ? 11.879 0.127 -2.212 1.00 92.75 89 CYS A O 1
ATOM 688 N N . ILE A 1 90 ? 13.115 -1.545 -3.066 1.00 96.19 90 ILE A N 1
ATOM 689 C CA . ILE A 1 90 ? 14.406 -0.863 -2.903 1.00 96.19 90 ILE A CA 1
ATOM 690 C C . ILE A 1 90 ? 14.444 0.403 -3.762 1.00 96.19 90 ILE A C 1
ATOM 692 O O . ILE A 1 90 ? 14.740 1.480 -3.244 1.00 96.19 90 ILE A O 1
ATOM 696 N N . MET A 1 91 ? 14.071 0.308 -5.039 1.00 96.31 91 MET A N 1
ATOM 697 C CA . MET A 1 91 ? 14.038 1.453 -5.950 1.00 96.31 91 MET A CA 1
ATOM 698 C C . MET A 1 91 ? 13.091 2.549 -5.457 1.00 96.31 91 MET A C 1
ATOM 700 O O . MET A 1 91 ? 13.476 3.718 -5.412 1.00 96.31 91 MET A O 1
ATOM 704 N N . ALA A 1 92 ? 11.889 2.187 -5.003 1.00 92.81 92 ALA A N 1
ATOM 705 C CA . ALA A 1 92 ? 10.941 3.136 -4.427 1.00 92.81 92 ALA A CA 1
ATOM 706 C C . ALA A 1 92 ? 11.512 3.857 -3.190 1.00 92.81 92 ALA A C 1
ATOM 708 O O . ALA A 1 92 ? 11.337 5.069 -3.045 1.00 92.81 92 ALA A O 1
ATOM 709 N N . LYS A 1 93 ? 12.245 3.147 -2.319 1.00 95.38 93 LYS A N 1
ATOM 710 C CA . LYS A 1 93 ? 12.934 3.749 -1.162 1.00 95.38 93 LYS A CA 1
ATOM 711 C C . LYS A 1 93 ? 14.037 4.713 -1.595 1.00 95.38 93 LYS A C 1
ATOM 713 O O . LYS A 1 93 ? 14.098 5.823 -1.070 1.00 95.38 93 LYS A O 1
ATOM 718 N N . CYS A 1 94 ? 14.878 4.319 -2.551 1.00 96.88 94 CYS A N 1
ATOM 719 C CA . CYS A 1 94 ? 15.947 5.167 -3.082 1.00 96.88 94 CYS A CA 1
ATOM 720 C C . CYS A 1 94 ? 15.391 6.460 -3.691 1.00 96.88 94 CYS A C 1
ATOM 722 O O . CYS A 1 94 ? 15.877 7.546 -3.377 1.00 96.88 94 CYS A O 1
ATOM 724 N N . LEU A 1 95 ? 14.327 6.360 -4.495 1.00 96.38 95 LEU A N 1
ATOM 725 C CA . LEU A 1 95 ? 13.635 7.521 -5.056 1.00 96.38 95 LEU A CA 1
ATOM 726 C C . LEU A 1 95 ? 13.059 8.415 -3.953 1.00 96.38 95 LEU A C 1
ATOM 728 O O . LEU A 1 95 ? 13.270 9.626 -3.975 1.00 96.38 95 LEU A O 1
ATOM 732 N N . GLY A 1 96 ? 12.405 7.829 -2.947 1.00 95.12 96 GLY A N 1
ATOM 733 C CA . GLY A 1 96 ? 11.880 8.574 -1.802 1.00 95.12 96 GLY A CA 1
ATOM 734 C C . GLY A 1 96 ? 12.963 9.342 -1.033 1.00 95.12 96 GLY A C 1
ATOM 735 O O . GLY A 1 96 ? 12.764 10.509 -0.688 1.00 95.12 96 GLY A O 1
ATOM 736 N N . LEU A 1 97 ? 14.128 8.723 -0.811 1.00 95.75 97 LEU A N 1
ATOM 737 C CA . LEU A 1 97 ? 15.286 9.378 -0.194 1.00 95.75 97 LEU A CA 1
ATOM 738 C C . LEU A 1 97 ? 15.822 10.518 -1.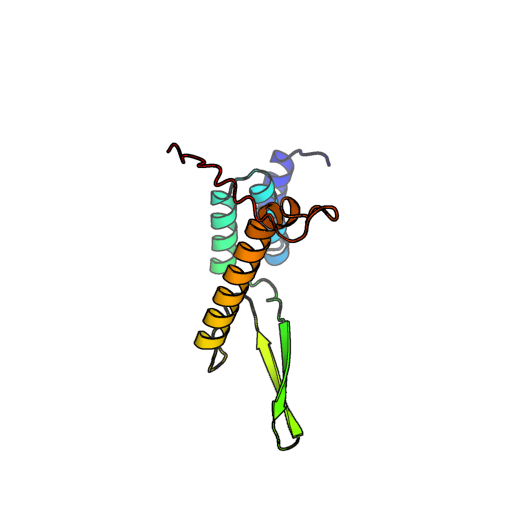068 1.00 95.75 97 LEU A C 1
ATOM 740 O O . LEU A 1 97 ? 16.023 11.621 -0.564 1.00 95.75 97 LEU A O 1
ATOM 744 N N . GLY A 1 98 ? 15.983 10.289 -2.374 1.00 94.56 98 GLY A N 1
ATOM 745 C CA . GLY A 1 98 ? 16.420 11.322 -3.317 1.00 94.56 98 GLY A CA 1
ATOM 746 C C . GLY A 1 98 ? 15.484 12.533 -3.330 1.00 94.56 98 GLY A C 1
ATOM 747 O O . GLY A 1 98 ? 15.934 13.673 -3.239 1.00 94.56 98 GLY A O 1
ATOM 748 N N . MET A 1 99 ? 14.169 12.303 -3.339 1.00 93.50 99 MET A N 1
ATOM 749 C CA . MET A 1 99 ? 13.166 13.371 -3.269 1.00 93.50 99 MET A CA 1
ATOM 750 C C . MET A 1 99 ? 13.235 14.162 -1.957 1.00 93.50 99 MET A C 1
ATOM 752 O O . MET A 1 99 ? 13.005 15.374 -1.958 1.00 93.50 99 MET A O 1
ATOM 756 N N . LYS A 1 100 ? 13.541 13.500 -0.835 1.00 92.62 100 LYS A N 1
ATOM 757 C CA . LYS A 1 100 ? 13.721 14.162 0.463 1.00 92.62 100 LYS A CA 1
ATOM 758 C C . LYS A 1 100 ? 14.957 15.061 0.457 1.00 92.62 100 LYS A C 1
ATOM 760 O O . LYS A 1 100 ? 14.836 16.230 0.807 1.00 92.62 100 LYS A O 1
ATOM 765 N N . ILE A 1 101 ? 16.089 14.544 -0.023 1.00 92.38 101 ILE A N 1
ATOM 766 C CA . ILE A 1 101 ? 17.339 15.305 -0.155 1.00 92.38 101 ILE A CA 1
ATOM 767 C C . ILE A 1 101 ? 17.128 16.525 -1.052 1.00 92.38 101 ILE A C 1
ATOM 769 O O . ILE A 1 101 ? 17.493 17.630 -0.676 1.00 92.38 101 ILE A O 1
ATOM 773 N N . LEU A 1 102 ? 16.481 16.367 -2.211 1.00 90.12 102 LEU A N 1
ATOM 774 C CA . LEU A 1 102 ? 16.194 17.497 -3.100 1.00 90.12 102 LEU A CA 1
ATOM 775 C C . LEU A 1 102 ? 15.300 18.547 -2.428 1.00 90.12 102 LEU A C 1
ATOM 777 O O . LEU A 1 102 ? 15.535 19.742 -2.584 1.00 90.12 102 LEU A O 1
ATOM 781 N N . ARG A 1 103 ? 14.295 18.126 -1.653 1.00 87.12 103 ARG A N 1
ATOM 782 C CA . ARG A 1 103 ? 13.426 19.045 -0.903 1.00 87.12 103 ARG A CA 1
ATOM 783 C C . ARG A 1 103 ? 14.192 19.818 0.167 1.00 87.12 103 ARG A C 1
ATOM 785 O O . ARG A 1 103 ? 13.939 21.008 0.339 1.00 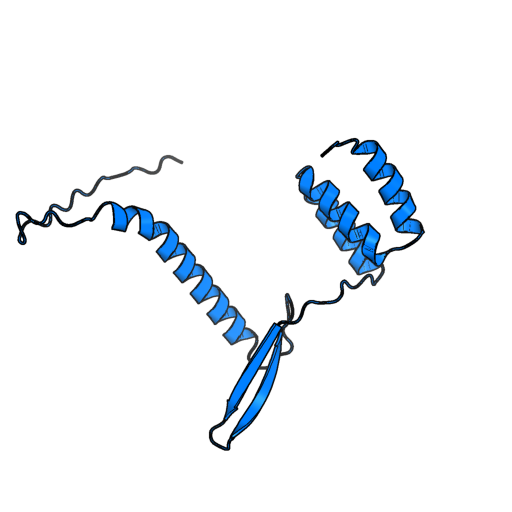87.12 103 ARG A O 1
ATOM 792 N N . GLU A 1 104 ? 15.093 19.148 0.874 1.00 86.50 104 GLU A N 1
ATOM 793 C CA . GLU A 1 104 ? 15.947 19.758 1.891 1.00 86.50 104 GLU A CA 1
ATOM 794 C C . GLU A 1 104 ? 17.005 20.657 1.235 1.00 86.50 104 GLU A C 1
ATOM 796 O O . GLU A 1 104 ? 17.206 21.768 1.675 1.00 86.50 104 GLU A O 1
ATOM 801 N N . ASN A 1 105 ? 17.568 20.321 0.082 1.00 76.88 105 ASN A N 1
ATOM 802 C CA . ASN A 1 105 ? 18.570 21.184 -0.560 1.00 76.88 105 ASN A CA 1
ATOM 803 C C . ASN A 1 105 ? 17.950 22.333 -1.390 1.00 76.88 105 ASN A C 1
ATOM 805 O O . ASN A 1 105 ? 18.648 23.234 -1.865 1.00 76.88 105 ASN A O 1
ATOM 809 N N . MET A 1 106 ? 16.623 22.357 -1.567 1.00 62.53 106 MET A N 1
ATOM 810 C CA . MET A 1 106 ? 15.917 23.449 -2.256 1.00 62.53 106 MET A CA 1
ATOM 811 C C . MET A 1 106 ? 15.935 24.787 -1.493 1.00 62.53 106 MET A C 1
ATOM 813 O O . MET A 1 106 ? 15.724 25.826 -2.122 1.00 62.53 106 MET A O 1
ATOM 817 N N . TRP A 1 107 ? 16.145 24.809 -0.169 1.00 57.88 107 TRP A N 1
ATOM 818 C CA . TRP A 1 107 ? 16.293 26.078 0.568 1.00 57.88 107 TRP A CA 1
ATOM 819 C C . TRP A 1 107 ? 17.726 26.621 0.499 1.00 57.88 107 TRP A C 1
ATOM 821 O O . TRP A 1 107 ? 17.899 27.833 0.412 1.00 57.88 107 TRP A O 1
ATOM 831 N N . GLU A 1 108 ? 18.734 25.748 0.414 1.00 58.16 108 GLU A N 1
ATOM 832 C CA . GLU A 1 108 ? 20.140 26.138 0.223 1.00 58.16 108 GLU A CA 1
ATOM 833 C C . GLU A 1 108 ? 20.389 26.696 -1.186 1.00 58.16 108 GLU A C 1
ATOM 835 O O . GLU A 1 108 ? 20.998 27.751 -1.361 1.00 58.16 108 GLU A O 1
ATOM 840 N N . THR A 1 109 ? 19.833 26.044 -2.210 1.00 49.94 109 THR A N 1
ATOM 841 C CA . THR A 1 109 ? 19.981 26.469 -3.615 1.00 49.94 109 THR A CA 1
ATOM 842 C C . THR A 1 109 ? 19.228 27.760 -3.948 1.00 49.94 109 THR A C 1
ATOM 844 O O . THR A 1 109 ? 19.634 28.491 -4.849 1.00 49.94 109 THR A O 1
ATOM 847 N N . LYS A 1 110 ?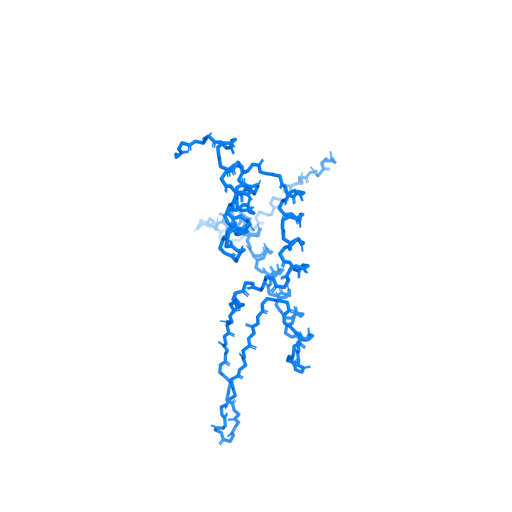 18.165 28.105 -3.205 1.00 53.78 110 LYS A N 1
ATOM 848 C CA . LYS A 1 110 ? 17.485 29.407 -3.341 1.00 53.78 110 LYS A CA 1
ATOM 849 C C . LYS A 1 110 ? 18.297 30.582 -2.786 1.00 53.78 110 LYS A C 1
ATOM 851 O O . LYS A 1 110 ? 18.097 31.696 -3.269 1.00 53.78 110 LYS A O 1
ATOM 856 N N . SER A 1 111 ? 19.192 30.344 -1.824 1.00 51.03 111 SER A N 1
ATOM 857 C CA . SER A 1 111 ? 20.109 31.360 -1.280 1.00 51.03 111 SER A CA 1
ATOM 858 C C . SER A 1 111 ? 21.334 31.585 -2.174 1.00 51.03 111 SER A C 1
ATOM 860 O O . SER A 1 111 ? 21.916 32.664 -2.160 1.00 51.03 111 SER A O 1
ATOM 862 N N . LEU A 1 112 ? 21.686 30.606 -3.013 1.00 51.59 112 LEU A N 1
ATOM 863 C CA . LEU A 1 112 ? 22.753 30.692 -4.015 1.00 51.59 112 LEU A CA 1
ATOM 864 C C . LEU A 1 112 ? 22.232 31.236 -5.358 1.00 51.59 112 LEU A C 1
ATOM 866 O O . LEU A 1 112 ? 22.400 30.611 -6.405 1.00 51.59 112 LEU A O 1
ATOM 870 N N . LYS A 1 113 ? 21.586 32.409 -5.365 1.00 50.22 113 LYS A N 1
ATOM 871 C CA . LYS A 1 113 ? 21.389 33.143 -6.626 1.00 50.22 113 LYS A CA 1
ATOM 872 C C . LYS A 1 113 ? 22.638 33.972 -6.920 1.00 50.22 113 LYS A C 1
ATOM 874 O O . LYS A 1 113 ? 22.995 34.849 -6.144 1.00 50.22 113 LYS A O 1
ATOM 879 N N . MET A 1 114 ? 23.282 33.649 -8.043 1.00 47.12 114 MET A N 1
ATOM 880 C CA . MET A 1 114 ? 24.422 34.355 -8.636 1.00 47.12 114 MET A CA 1
ATOM 881 C C . MET A 1 114 ? 24.181 35.867 -8.701 1.00 47.12 114 MET A C 1
ATOM 883 O O . MET A 1 114 ? 23.219 36.322 -9.319 1.00 47.12 114 MET A O 1
ATOM 887 N N . ASP A 1 115 ? 25.095 36.629 -8.108 1.00 48.97 115 ASP A N 1
ATOM 888 C CA . ASP A 1 115 ? 25.278 38.045 -8.402 1.00 48.97 115 ASP A CA 1
ATOM 889 C C . ASP A 1 115 ? 25.756 38.187 -9.859 1.00 48.97 115 ASP A C 1
ATOM 891 O O . ASP A 1 115 ? 26.832 37.710 -10.227 1.00 48.97 115 ASP A O 1
ATOM 895 N N . SER A 1 116 ? 24.944 38.829 -10.701 1.00 52.69 116 SER A N 1
ATOM 896 C CA . SER A 1 116 ? 25.241 39.078 -12.116 1.00 52.69 116 SER A CA 1
ATOM 897 C C . SER A 1 116 ? 26.356 40.106 -12.346 1.00 52.69 116 SER A C 1
ATOM 899 O O . SER A 1 116 ? 26.657 40.412 -13.498 1.00 52.69 116 SER A O 1
ATOM 901 N N . SER A 1 117 ? 26.945 40.674 -11.289 1.00 53.78 117 SER A N 1
ATOM 902 C CA . SER A 1 117 ? 27.951 41.732 -11.388 1.00 53.78 117 SER A CA 1
ATOM 903 C C . SER A 1 117 ? 29.404 41.247 -11.314 1.00 53.78 117 SER A C 1
ATOM 905 O O . SER A 1 117 ? 30.290 42.020 -11.680 1.00 53.78 117 SER A O 1
ATOM 907 N N . ASN A 1 118 ? 29.691 39.990 -10.926 1.00 47.38 118 ASN A N 1
ATOM 908 C CA . ASN A 1 118 ? 31.076 39.493 -10.941 1.00 47.38 118 ASN A CA 1
ATOM 909 C C . ASN A 1 118 ? 31.225 37.947 -11.020 1.00 47.38 118 ASN A C 1
ATOM 911 O O . ASN A 1 118 ? 31.082 37.259 -10.006 1.00 47.38 118 ASN A O 1
ATOM 915 N N . PRO A 1 119 ? 31.575 37.369 -12.188 1.00 46.12 119 PRO A N 1
ATOM 916 C CA . PRO A 1 119 ? 31.574 35.917 -12.418 1.00 46.12 119 PRO A CA 1
ATOM 917 C C . PRO A 1 119 ? 32.749 35.126 -11.802 1.00 46.12 119 PRO A C 1
ATOM 919 O O . PRO A 1 119 ? 32.831 33.920 -12.022 1.00 46.12 119 PRO A O 1
ATOM 922 N N . LEU A 1 120 ? 33.656 35.751 -11.038 1.00 40.06 120 LEU A N 1
ATOM 923 C CA . LEU A 1 120 ? 34.866 35.089 -10.508 1.00 40.06 120 LEU A CA 1
ATOM 924 C C . LEU A 1 120 ? 34.984 35.048 -8.976 1.00 40.06 120 LEU A C 1
ATOM 926 O O . LEU A 1 120 ? 36.008 34.614 -8.453 1.00 40.06 120 LEU A O 1
ATOM 930 N N . THR A 1 121 ? 33.943 35.424 -8.232 1.00 42.09 121 THR A N 1
ATOM 931 C CA . THR A 1 121 ? 33.968 35.374 -6.759 1.00 42.09 121 THR A CA 1
ATOM 932 C C . THR A 1 121 ? 32.935 34.396 -6.210 1.00 42.09 121 THR A C 1
ATOM 934 O O . THR A 1 121 ? 31.839 34.778 -5.812 1.00 42.09 121 THR A O 1
ATOM 937 N N . LEU A 1 122 ? 33.308 33.116 -6.126 1.00 40.16 122 LEU A N 1
ATOM 938 C CA . LEU A 1 122 ? 32.663 32.170 -5.212 1.00 40.16 122 LEU A CA 1
ATOM 939 C C . LEU A 1 122 ? 33.080 32.539 -3.782 1.00 40.16 122 LEU A C 1
ATOM 941 O O . LEU A 1 122 ? 34.086 32.051 -3.271 1.00 40.16 122 LEU A O 1
ATOM 945 N N . LYS A 1 123 ? 32.328 33.424 -3.122 1.00 42.84 123 LYS A N 1
ATOM 946 C CA . LYS A 1 123 ? 32.423 33.546 -1.664 1.00 42.84 123 LYS A CA 1
ATOM 947 C C . LYS A 1 123 ? 31.647 32.390 -1.041 1.00 42.84 123 LYS A C 1
ATOM 949 O O . LYS A 1 123 ? 30.433 32.456 -0.883 1.00 42.84 123 LYS A O 1
ATOM 954 N N . ALA A 1 124 ? 32.360 31.319 -0.711 1.00 40.59 124 ALA A N 1
ATOM 955 C CA . ALA A 1 124 ? 31.856 30.290 0.184 1.00 40.59 124 ALA A CA 1
ATOM 956 C C . ALA A 1 124 ? 31.881 30.842 1.617 1.00 40.59 124 ALA A C 1
ATOM 958 O O . ALA A 1 124 ? 32.869 30.696 2.334 1.00 40.59 124 ALA A O 1
ATOM 959 N N . GLU A 1 125 ? 30.807 31.506 2.041 1.00 41.78 125 GLU A N 1
ATOM 960 C CA . GLU A 1 125 ? 30.576 31.699 3.471 1.00 41.78 125 GLU A CA 1
ATOM 961 C C . GLU A 1 125 ? 30.046 30.381 4.044 1.00 41.78 125 GLU A C 1
ATOM 963 O O . GLU A 1 125 ? 28.857 30.074 3.992 1.00 41.78 125 GLU A O 1
ATOM 968 N N . PHE A 1 126 ? 30.964 29.566 4.570 1.00 39.50 126 PHE A N 1
ATOM 969 C CA . PHE A 1 126 ? 30.619 28.437 5.427 1.00 39.50 126 PHE A CA 1
ATOM 970 C C . PHE A 1 126 ? 30.050 28.985 6.738 1.00 39.50 126 PHE A C 1
ATOM 972 O O . PHE A 1 126 ? 30.784 29.232 7.696 1.00 39.50 126 PHE A O 1
ATOM 979 N N . VAL A 1 127 ? 28.733 29.184 6.798 1.00 40.56 127 VAL A N 1
ATOM 980 C CA . VAL A 1 127 ? 28.065 29.448 8.073 1.00 40.56 127 VAL A CA 1
ATOM 981 C C . VAL A 1 127 ? 28.015 28.137 8.848 1.00 40.56 127 VAL A C 1
ATOM 983 O O . VAL A 1 127 ? 27.230 27.230 8.582 1.00 40.56 127 VAL A O 1
ATOM 986 N N . HIS A 1 128 ? 28.921 28.041 9.811 1.00 44.78 128 HIS A N 1
ATOM 987 C CA . HIS A 1 128 ? 29.027 26.962 10.775 1.00 44.78 128 HIS A CA 1
ATOM 988 C C . HIS A 1 128 ? 27.808 27.002 11.713 1.00 44.78 128 HIS A C 1
ATOM 990 O O . HIS A 1 128 ? 27.817 27.708 12.722 1.00 44.78 128 HIS A O 1
ATOM 996 N N . VAL A 1 129 ? 26.734 26.273 11.398 1.00 39.25 129 VAL A N 1
ATOM 997 C CA . VAL A 1 129 ? 25.602 26.126 12.325 1.00 39.25 129 VAL A CA 1
ATOM 998 C C . VAL A 1 129 ? 25.830 24.889 13.187 1.00 39.25 129 VAL A C 1
ATOM 1000 O O . VAL A 1 129 ? 25.652 23.751 12.758 1.00 39.25 129 VAL A O 1
ATOM 1003 N N . LYS A 1 130 ? 26.255 25.138 14.430 1.00 42.78 130 LYS A N 1
ATOM 1004 C CA . LYS A 1 130 ? 26.289 24.151 15.515 1.00 42.78 130 LYS A CA 1
ATOM 1005 C C . LYS A 1 130 ? 24.900 23.530 15.689 1.00 42.78 130 LYS A C 1
ATOM 1007 O O . LYS A 1 130 ? 23.958 24.236 16.039 1.00 42.78 130 LYS A O 1
ATOM 1012 N N . LEU A 1 131 ? 24.805 22.207 15.559 1.00 38.19 131 LEU A N 1
ATOM 1013 C CA . LEU A 1 131 ? 23.746 21.447 16.221 1.00 38.19 131 LEU A CA 1
ATOM 1014 C C . LEU A 1 131 ? 23.974 21.522 17.738 1.00 38.19 131 LEU A C 1
ATOM 1016 O O . LEU A 1 131 ? 25.004 21.059 18.232 1.00 38.19 131 LEU A O 1
ATOM 1020 N N . GLN A 1 132 ? 23.015 22.073 18.480 1.00 33.03 132 GLN A N 1
ATOM 1021 C CA . GLN A 1 132 ? 22.829 21.713 19.884 1.00 33.03 132 GLN A CA 1
ATOM 1022 C C . GLN A 1 132 ? 21.724 20.657 19.979 1.00 33.03 132 GLN A C 1
ATOM 1024 O O . GLN A 1 132 ? 20.737 20.729 19.249 1.00 33.03 132 GLN A O 1
ATOM 1029 N N . LYS A 1 133 ? 22.001 19.648 20.812 1.00 46.41 133 LYS A N 1
ATOM 1030 C CA . LYS A 1 133 ? 21.179 18.468 21.110 1.00 46.41 133 LYS A CA 1
ATOM 1031 C C . LYS A 1 133 ? 19.795 18.819 21.637 1.00 46.41 133 LYS A C 1
ATOM 1033 O O . LYS A 1 133 ? 19.702 19.826 22.370 1.00 46.41 133 LYS A O 1
#

Radius of gyration: 25.09 Å; chains: 1; bounding box: 60×54×52 Å